Protein AF-A0A1A8BQ91-F1 (afdb_monomer_lite)

Organism: Nothobranchius kadleci (NCBI:txid1051664)

pLDDT: mean 80.74, std 21.52, range [36.19, 97.31]

Sequence (143 aa):
MGPRKRKNEDALEDEKEVDNITKKEEAVEEERGGRKRSRGNKYIGAHVGIQGGIWKAVESCVEMGGYSFALFLGSQRSWKRPALDQKAAEKFQEQRCQHGFDPAHILPHGSYLMNCGSPKYDVFEKSQALLVDELNRCSLLCL

InterPro domains:
  IPR001719 AP endonuclease 2 [PS51432] (41-143)
  IPR001719 AP endonuclease 2 [PTHR21445] (8-141)
  IPR018246 AP endonuclease 2, zinc binding site [PS00729] (109-117)
  IPR036237 Xylose isomerase-like superfamily [SSF51658] (43-141)

Radius of gyration: 24.53 Å; chains: 1; bounding box: 38×30×98 Å

Foldseek 3Di:
DDDDDDDPPVVVVVVVVVVVVVVVVVVVVVVVPDPPDPDDPDFDFEADEQVPAVLVQLVVRVVVVGQAYEYELDDQPDLDDDQDDLVRLVSNLVSCVVVVRDLVRYHHDAHPQADCPDPDPVNNVSNVVSVVSSVVSCVSNVD

Structure (mmCIF, N/CA/C/O backbone):
data_AF-A0A1A8BQ91-F1
#
_entry.id   AF-A0A1A8BQ91-F1
#
loop_
_atom_site.group_PDB
_atom_site.id
_atom_site.type_symbol
_atom_site.label_atom_id
_atom_site.label_alt_id
_atom_site.label_comp_id
_atom_site.label_asym_id
_atom_site.label_entity_id
_atom_site.label_seq_id
_atom_site.pdbx_PDB_ins_code
_atom_site.Cartn_x
_atom_site.Cartn_y
_atom_site.Cartn_z
_atom_site.occupancy
_atom_site.B_iso_or_equiv
_atom_site.auth_seq_id
_atom_site.auth_comp_id
_atom_site.auth_asym_id
_atom_site.auth_atom_id
_atom_site.pdbx_PDB_model_num
ATOM 1 N N . MET A 1 1 ? 4.393 16.415 74.251 1.00 36.19 1 MET A N 1
ATOM 2 C CA . MET A 1 1 ? 3.069 16.639 73.625 1.00 36.19 1 MET A CA 1
ATOM 3 C C . MET A 1 1 ? 3.176 17.900 72.781 1.00 36.19 1 MET A C 1
ATOM 5 O O . MET A 1 1 ? 3.517 18.919 73.349 1.00 36.19 1 MET A O 1
ATOM 9 N N . GLY A 1 2 ? 3.004 17.967 71.468 1.00 37.34 2 GLY A N 1
ATOM 10 C CA . GLY A 1 2 ? 2.751 17.031 70.374 1.00 37.34 2 GLY A CA 1
ATOM 11 C C . GLY A 1 2 ? 2.919 17.853 69.072 1.00 37.34 2 GLY A C 1
ATOM 12 O O . GLY A 1 2 ? 2.785 19.079 69.127 1.00 37.34 2 GLY A O 1
ATOM 13 N N . PRO A 1 3 ? 3.267 17.258 67.921 1.00 43.91 3 PRO A N 1
ATOM 14 C CA . PRO A 1 3 ? 3.469 18.021 66.691 1.00 43.91 3 PRO A CA 1
ATOM 15 C C . PRO A 1 3 ? 2.122 18.418 66.058 1.00 43.91 3 PRO A C 1
ATOM 17 O O . PRO A 1 3 ? 1.194 17.614 65.970 1.00 43.91 3 PRO A O 1
ATOM 20 N N . ARG A 1 4 ? 2.010 19.682 65.628 1.00 39.88 4 ARG A N 1
ATOM 21 C CA . ARG A 1 4 ? 0.839 20.236 64.930 1.00 39.88 4 ARG A CA 1
ATOM 22 C C . ARG A 1 4 ? 0.722 19.635 63.524 1.00 39.88 4 ARG A C 1
ATOM 24 O O . ARG A 1 4 ? 1.626 19.784 62.708 1.00 39.88 4 ARG A O 1
ATOM 31 N N . LYS A 1 5 ? -0.420 18.995 63.256 1.00 42.56 5 LYS A N 1
ATOM 32 C CA . LYS A 1 5 ? -0.878 18.529 61.939 1.00 42.56 5 LYS A CA 1
ATOM 33 C C . LYS A 1 5 ? -0.983 19.699 60.945 1.00 42.56 5 LYS A C 1
ATOM 35 O O . LYS A 1 5 ? -1.760 20.618 61.175 1.00 42.56 5 LYS A O 1
ATOM 40 N N . ARG A 1 6 ? -0.266 19.618 59.823 1.00 44.06 6 ARG A N 1
ATOM 41 C CA . ARG A 1 6 ? -0.635 20.211 58.524 1.00 44.06 6 ARG A CA 1
ATOM 42 C C . ARG A 1 6 ? -0.323 19.147 57.479 1.00 44.06 6 ARG A C 1
ATOM 44 O O . ARG A 1 6 ? 0.856 18.856 57.308 1.00 44.06 6 ARG A O 1
ATOM 51 N N . LYS A 1 7 ? -1.336 18.481 56.914 1.00 44.69 7 LYS A N 1
ATOM 52 C CA . LYS A 1 7 ? -1.163 17.514 55.806 1.00 44.69 7 LYS A CA 1
ATOM 53 C C . LYS A 1 7 ? -2.479 17.022 55.172 1.00 44.69 7 LYS A C 1
ATOM 55 O O . LYS A 1 7 ? -2.525 15.895 54.706 1.00 44.69 7 LYS A O 1
ATOM 60 N N . ASN A 1 8 ? -3.547 17.823 55.192 1.00 45.22 8 ASN A N 1
ATOM 61 C CA . ASN A 1 8 ? -4.866 17.369 54.720 1.00 45.22 8 ASN A CA 1
ATOM 62 C C . ASN A 1 8 ? -5.515 18.251 53.644 1.00 45.22 8 ASN A C 1
ATOM 64 O O . ASN A 1 8 ? -6.612 17.911 53.229 1.00 45.22 8 ASN A O 1
ATOM 68 N N . GLU A 1 9 ? -4.893 19.347 53.202 1.00 43.19 9 GLU A N 1
ATOM 69 C CA . GLU A 1 9 ? -5.487 20.229 52.178 1.00 43.19 9 GLU A CA 1
ATOM 70 C C . GLU A 1 9 ? -4.915 19.936 50.778 1.00 43.19 9 GLU A C 1
ATOM 72 O O . GLU A 1 9 ? -5.701 19.743 49.860 1.00 43.19 9 GLU A O 1
ATOM 77 N N . ASP A 1 10 ? -3.601 19.711 50.643 1.00 41.59 10 ASP A N 1
ATOM 78 C CA . ASP A 1 10 ? -2.958 19.426 49.342 1.00 41.59 10 ASP A CA 1
ATOM 79 C C . ASP A 1 10 ? -3.460 18.129 48.664 1.00 41.59 10 ASP A C 1
ATOM 81 O O . ASP A 1 10 ? -3.693 18.095 47.461 1.00 41.59 10 ASP A O 1
ATOM 85 N N . ALA A 1 11 ? -3.723 17.063 49.431 1.00 45.75 11 ALA A N 1
ATOM 86 C CA . ALA A 1 11 ? -4.188 15.785 48.870 1.00 45.75 11 ALA A CA 1
ATOM 87 C C . ALA A 1 11 ? -5.623 15.851 48.304 1.00 45.75 11 ALA A C 1
ATOM 89 O O . ALA A 1 11 ? -5.982 15.077 47.423 1.00 45.75 11 ALA A O 1
ATOM 90 N N . LEU A 1 12 ? -6.446 16.779 48.808 1.00 44.84 12 LEU A N 1
ATOM 91 C CA . LEU A 1 12 ? -7.816 17.005 48.335 1.00 44.84 12 LEU A CA 1
ATOM 92 C C . LEU A 1 12 ? -7.860 17.858 47.060 1.00 44.84 12 LEU A C 1
ATOM 94 O O . LEU A 1 12 ? -8.897 17.895 46.395 1.00 44.84 12 LEU A O 1
ATOM 98 N N . GLU A 1 13 ? -6.778 18.571 46.748 1.00 43.38 13 GLU A N 1
ATOM 99 C CA . GLU A 1 13 ? -6.620 19.343 45.514 1.00 43.38 13 GLU A CA 1
ATOM 100 C C . GLU A 1 13 ? -6.075 18.452 44.390 1.00 43.38 13 GLU A C 1
ATOM 102 O O . GLU A 1 13 ? -6.640 18.469 43.296 1.00 43.38 13 GLU A O 1
ATOM 107 N N . ASP A 1 14 ? -5.117 17.569 44.699 1.00 44.03 14 ASP A N 1
ATOM 108 C CA . ASP A 1 14 ? -4.585 16.572 43.758 1.00 44.03 14 ASP A CA 1
ATOM 109 C C . ASP A 1 14 ? -5.662 15.576 43.283 1.00 44.03 14 ASP A C 1
ATOM 111 O O . ASP A 1 14 ? -5.792 15.321 42.087 1.00 44.03 14 ASP A O 1
ATOM 115 N N . GLU A 1 15 ? -6.505 15.045 44.181 1.00 48.22 15 GLU A N 1
ATOM 116 C CA . GLU A 1 15 ? -7.585 14.118 43.785 1.00 48.22 15 GLU A CA 1
ATOM 117 C C . GLU A 1 15 ? -8.636 14.792 42.885 1.00 48.22 15 GLU A C 1
ATOM 119 O O . GLU A 1 15 ? -9.147 14.180 41.946 1.00 48.22 15 GLU A O 1
ATOM 124 N N . LYS A 1 16 ? -8.913 16.084 43.106 1.00 50.00 16 LYS A N 1
ATOM 125 C CA . LYS A 1 16 ? -9.832 16.863 42.259 1.00 50.00 16 LYS A CA 1
ATOM 126 C C . LYS A 1 16 ? -9.229 17.204 40.900 1.00 50.00 16 LYS A C 1
ATOM 128 O O . LYS A 1 16 ? -9.980 17.394 39.942 1.00 50.00 16 LYS A O 1
ATOM 133 N N . GLU A 1 17 ? -7.909 17.324 40.803 1.00 48.44 17 GLU A N 1
ATOM 134 C CA . GLU A 1 17 ? -7.214 17.557 39.538 1.00 48.44 17 GLU A CA 1
ATOM 135 C C . GLU A 1 17 ? -7.212 16.289 38.677 1.00 48.44 17 GLU A C 1
ATOM 137 O O . GLU A 1 17 ? -7.565 16.355 37.498 1.00 48.44 17 GLU A O 1
ATOM 142 N N . VAL A 1 18 ? -6.950 15.123 39.278 1.00 51.34 18 VAL A N 1
ATOM 143 C CA . VAL A 1 18 ? -6.996 13.822 38.589 1.00 51.34 18 VAL A CA 1
ATOM 144 C C . VAL A 1 18 ? -8.415 13.493 38.113 1.00 51.34 18 VAL A C 1
ATOM 146 O O . VAL A 1 18 ? -8.582 13.122 36.953 1.00 51.34 18 VAL A O 1
ATOM 149 N N . ASP A 1 19 ? -9.441 13.733 38.939 1.00 47.34 19 ASP A N 1
ATOM 150 C CA . ASP A 1 19 ? -10.855 13.552 38.569 1.00 47.34 19 ASP A CA 1
ATOM 151 C C . ASP A 1 19 ? -11.319 14.490 37.441 1.00 47.34 19 ASP A C 1
ATOM 153 O O . ASP A 1 19 ? -12.248 14.176 36.692 1.00 47.34 19 ASP A O 1
ATOM 157 N N . ASN A 1 20 ? -10.708 15.671 37.317 1.00 51.66 20 ASN A N 1
ATOM 158 C CA . ASN A 1 20 ? -10.998 16.612 36.234 1.00 51.66 20 ASN A CA 1
ATOM 159 C C . ASN A 1 20 ? -10.258 16.257 34.938 1.00 51.66 20 ASN A C 1
ATOM 161 O O . ASN A 1 20 ? -10.739 16.607 33.857 1.00 51.66 20 ASN A O 1
ATOM 165 N N . ILE A 1 21 ? -9.117 15.568 35.030 1.00 56.56 21 ILE A N 1
ATOM 166 C CA . ILE A 1 21 ? -8.375 15.043 33.879 1.00 56.56 21 ILE A CA 1
ATOM 167 C C . ILE A 1 21 ? -9.111 13.834 33.294 1.00 56.56 21 ILE A C 1
ATOM 169 O O . ILE A 1 21 ? -9.396 13.845 32.098 1.00 56.56 21 ILE A O 1
ATOM 173 N N . THR A 1 22 ? -9.531 12.869 34.118 1.00 49.72 22 THR A N 1
ATOM 174 C CA . THR A 1 22 ? -10.318 11.707 33.661 1.00 49.72 22 THR A CA 1
ATOM 175 C C . THR A 1 22 ? -11.654 12.122 33.056 1.00 49.72 22 THR A C 1
ATOM 177 O O . THR A 1 22 ? -11.998 11.658 31.975 1.00 49.72 22 THR A O 1
ATOM 180 N N . LYS A 1 23 ? -12.366 13.091 33.647 1.00 52.50 23 LYS A N 1
ATOM 181 C CA . LYS A 1 23 ? -13.608 13.626 33.052 1.00 52.50 23 LYS A CA 1
ATOM 182 C C . LYS A 1 23 ? -13.385 14.378 31.739 1.00 52.50 23 LYS A C 1
ATOM 184 O O . LYS A 1 23 ? -14.278 14.405 30.896 1.00 52.50 23 LYS A O 1
ATOM 189 N N . LYS A 1 24 ? -12.216 15.002 31.545 1.00 48.75 24 LYS A N 1
ATOM 190 C CA . LYS A 1 24 ? -11.842 15.620 30.261 1.00 48.75 24 LYS A CA 1
ATOM 191 C C . LYS A 1 24 ? -11.495 14.573 29.209 1.00 48.75 24 LYS A C 1
ATOM 193 O O . LYS A 1 24 ? -11.862 14.763 28.057 1.00 48.75 24 LYS A O 1
ATOM 198 N N . GLU A 1 25 ? -10.807 13.498 29.582 1.00 42.22 25 GLU A N 1
ATOM 199 C CA . GLU A 1 25 ? -10.493 12.387 28.678 1.00 42.22 25 GLU A CA 1
ATOM 200 C C . GLU A 1 25 ? -11.767 11.641 28.253 1.00 42.22 25 GLU A C 1
ATOM 202 O O . GLU A 1 25 ? -11.976 11.433 27.059 1.00 42.22 25 GLU A O 1
ATOM 207 N N . GLU A 1 26 ? -12.676 11.375 29.194 1.00 41.75 26 GLU A N 1
ATOM 208 C CA . GLU A 1 26 ? -13.987 10.770 28.926 1.00 41.75 26 GLU A CA 1
ATOM 209 C C . GLU A 1 26 ? -14.867 11.671 28.040 1.00 41.75 26 GLU A C 1
ATOM 211 O O . GLU A 1 26 ? -15.473 11.188 27.086 1.00 41.75 26 GLU A O 1
ATOM 216 N N . ALA A 1 27 ? -14.878 12.992 28.263 1.00 43.12 27 ALA A N 1
ATOM 217 C CA . ALA A 1 27 ? -15.629 13.934 27.423 1.00 43.12 27 ALA A CA 1
ATOM 218 C C . ALA A 1 27 ? -15.058 14.068 25.995 1.00 43.12 27 ALA A C 1
ATOM 220 O O . ALA A 1 27 ? -15.808 14.296 25.044 1.00 43.12 27 ALA A O 1
ATOM 221 N N . VAL A 1 28 ? -13.741 13.905 25.816 1.00 49.12 28 VAL A N 1
ATOM 222 C CA . VAL A 1 28 ? -13.100 13.898 24.488 1.00 49.12 28 VAL A CA 1
ATOM 223 C C . VAL A 1 28 ? -13.375 12.585 23.743 1.00 49.12 28 VAL A C 1
ATOM 225 O O . VAL A 1 28 ? -13.504 12.596 22.514 1.00 49.12 28 VAL A O 1
ATOM 228 N N . GLU A 1 29 ? -13.511 11.462 24.453 1.00 42.72 29 GLU A N 1
ATOM 229 C CA . GLU A 1 29 ? -13.994 10.202 23.874 1.00 42.72 29 GLU A CA 1
ATOM 230 C C . GLU A 1 29 ? -15.489 10.260 23.515 1.00 42.72 29 GLU A C 1
ATOM 232 O O . GLU A 1 29 ? -15.885 9.731 22.473 1.00 42.72 29 GLU A O 1
ATOM 237 N N . GLU A 1 30 ? -16.308 10.952 24.313 1.00 41.34 30 GLU A N 1
ATOM 238 C CA . GLU A 1 30 ? -17.758 11.057 24.112 1.00 41.34 30 GLU A CA 1
ATOM 239 C C . GLU A 1 30 ? -18.144 12.038 22.983 1.00 41.34 30 GLU A C 1
ATOM 241 O O . GLU A 1 30 ? -19.035 11.735 22.183 1.00 41.34 30 GLU A O 1
ATOM 246 N N . GLU A 1 31 ? -17.425 13.159 22.808 1.00 39.31 31 GLU A N 1
ATOM 247 C CA . GLU A 1 31 ? -17.601 14.047 21.638 1.00 39.31 31 GLU A CA 1
ATOM 248 C C . GLU A 1 31 ? -17.089 13.424 20.329 1.00 39.31 31 GLU A C 1
ATOM 250 O O . GLU A 1 31 ? -17.590 13.731 19.244 1.00 39.31 31 GLU A O 1
ATOM 255 N N . ARG A 1 32 ? -16.167 12.457 20.409 1.00 44.03 32 ARG A N 1
ATOM 256 C CA . ARG A 1 32 ? -15.818 11.555 19.298 1.00 44.03 32 ARG A CA 1
ATOM 257 C C . ARG A 1 32 ? -16.795 10.385 19.180 1.00 44.03 32 ARG A C 1
ATOM 259 O O . ARG A 1 32 ? -16.409 9.311 18.715 1.00 44.03 32 ARG A O 1
ATOM 266 N N . GLY A 1 33 ? -18.057 10.602 19.559 1.00 36.81 33 GLY A N 1
ATOM 267 C CA . GLY A 1 33 ? -19.186 9.682 19.472 1.00 36.81 33 GLY A CA 1
ATOM 268 C C . GLY A 1 33 ? -19.444 9.175 18.052 1.00 36.81 33 GLY A C 1
ATOM 269 O O . GLY A 1 33 ? -20.421 9.529 17.389 1.00 36.81 33 GLY A O 1
ATOM 270 N N . GLY A 1 34 ? -18.569 8.293 17.579 1.00 43.91 34 GLY A N 1
ATOM 271 C CA . GLY A 1 34 ? -18.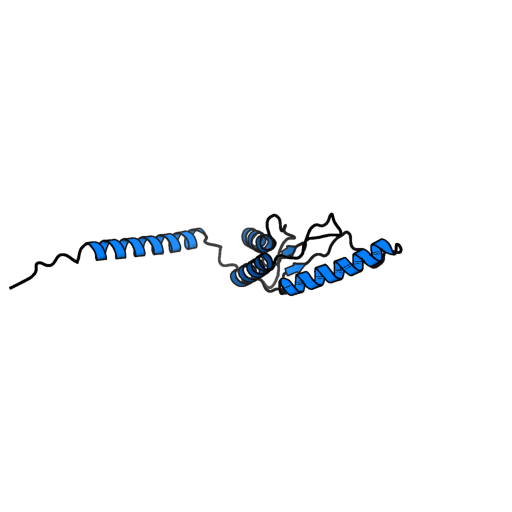755 7.492 16.391 1.00 43.91 34 GLY A CA 1
ATOM 272 C C . GLY A 1 34 ? -19.959 6.597 16.626 1.00 43.91 34 GLY A C 1
ATOM 273 O O . GLY A 1 34 ? -19.905 5.648 17.406 1.00 43.91 34 GLY A O 1
ATOM 274 N N . ARG A 1 35 ? -21.066 6.916 15.954 1.00 46.44 35 ARG A N 1
ATOM 275 C CA . ARG A 1 35 ? -22.288 6.107 15.886 1.00 46.44 35 ARG A CA 1
ATOM 276 C C . ARG A 1 35 ? -21.916 4.621 15.838 1.00 46.44 35 ARG A C 1
ATOM 278 O O . ARG A 1 35 ? -21.280 4.203 14.871 1.00 46.44 35 ARG A O 1
ATOM 285 N N . LYS A 1 36 ? -22.287 3.839 16.869 1.00 49.81 36 LYS A N 1
ATOM 286 C CA . LYS A 1 36 ? -21.991 2.395 16.960 1.00 49.81 36 LYS A CA 1
ATOM 287 C C . LYS A 1 36 ? -22.326 1.736 15.623 1.00 49.81 36 LYS A C 1
ATOM 289 O O . LYS A 1 36 ? -23.481 1.676 15.197 1.00 49.81 36 LYS A O 1
ATOM 294 N N . ARG A 1 37 ? -21.273 1.333 14.923 1.00 58.69 37 ARG A N 1
ATOM 295 C CA . ARG A 1 37 ? -21.313 0.923 13.526 1.00 58.69 37 ARG A CA 1
ATOM 296 C C . ARG A 1 37 ? -21.963 -0.453 13.422 1.00 58.69 37 ARG A C 1
ATOM 298 O O . ARG A 1 37 ? -21.352 -1.458 13.768 1.00 58.69 37 ARG A O 1
ATOM 305 N N . SER A 1 38 ? -23.207 -0.498 12.947 1.00 61.88 38 SER A N 1
ATOM 306 C CA . SER A 1 38 ? -23.862 -1.742 12.532 1.00 61.88 38 SER A CA 1
ATOM 307 C C . SER A 1 38 ? -23.071 -2.339 11.366 1.00 61.88 38 SER A C 1
ATOM 309 O O . SER A 1 38 ? -23.220 -1.898 10.222 1.00 61.88 38 SER A O 1
ATOM 311 N N . ARG A 1 39 ? -22.205 -3.319 11.649 1.00 66.44 39 ARG A N 1
ATOM 312 C CA . ARG A 1 39 ? -21.505 -4.103 10.625 1.00 66.44 39 ARG A CA 1
ATOM 313 C C . ARG A 1 39 ? -22.532 -4.964 9.889 1.00 66.44 39 ARG A C 1
ATOM 315 O O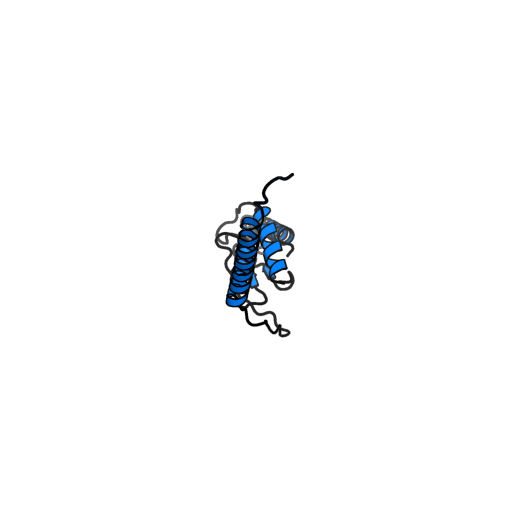 . ARG A 1 39 ? -22.944 -6.004 10.386 1.00 66.44 39 ARG A O 1
ATOM 322 N N . GLY A 1 40 ? -22.980 -4.506 8.722 1.00 69.38 40 GLY A N 1
ATOM 323 C CA . GLY A 1 40 ? -23.670 -5.383 7.776 1.00 69.38 40 GLY A CA 1
ATOM 324 C C . GLY A 1 40 ? -22.690 -6.399 7.177 1.00 69.38 40 GLY A C 1
ATOM 325 O O . GLY A 1 40 ? -21.480 -6.205 7.252 1.00 69.38 40 GLY A O 1
ATOM 326 N N . ASN A 1 41 ? -23.190 -7.439 6.506 1.00 83.44 41 ASN A N 1
ATOM 327 C CA . ASN A 1 41 ? -22.369 -8.473 5.843 1.00 83.44 41 ASN A CA 1
ATOM 328 C C . ASN A 1 41 ? -21.555 -7.969 4.625 1.00 83.44 41 ASN A C 1
ATOM 330 O O . ASN A 1 41 ? -21.162 -8.763 3.773 1.00 83.44 41 ASN A O 1
ATOM 334 N N . LYS A 1 42 ? -21.356 -6.656 4.472 1.00 89.06 42 LYS A N 1
ATOM 335 C CA . LYS A 1 42 ? -20.672 -6.051 3.326 1.00 89.06 42 LYS A CA 1
ATOM 336 C C . LYS A 1 42 ? -19.496 -5.209 3.797 1.00 89.06 42 LYS A C 1
ATOM 338 O O . LYS A 1 42 ? -19.648 -4.344 4.657 1.00 89.06 42 LYS A O 1
ATOM 343 N N . TYR A 1 43 ? -18.360 -5.415 3.148 1.00 91.75 43 TYR A N 1
ATOM 344 C CA . TYR A 1 43 ? -17.156 -4.617 3.323 1.00 91.75 43 TYR A CA 1
ATOM 345 C C . TYR A 1 43 ? -17.152 -3.513 2.275 1.00 91.75 43 TYR A C 1
ATOM 347 O O . TYR A 1 43 ? -17.041 -3.773 1.078 1.00 91.75 43 TYR A O 1
ATOM 355 N N . ILE A 1 44 ? -17.392 -2.286 2.732 1.00 92.88 44 ILE A N 1
ATOM 356 C CA . ILE A 1 44 ? -17.486 -1.103 1.877 1.00 92.88 44 ILE A CA 1
ATOM 357 C C . ILE A 1 44 ? -16.369 -0.150 2.264 1.00 92.88 44 ILE A C 1
ATOM 359 O O . ILE A 1 44 ? -16.130 0.100 3.447 1.00 92.88 44 ILE A O 1
ATOM 363 N N . GLY A 1 45 ? -15.704 0.373 1.245 1.00 94.81 45 GLY A N 1
ATOM 364 C CA . GLY A 1 45 ? -14.484 1.139 1.367 1.00 94.81 45 GLY A CA 1
ATOM 365 C C . GLY A 1 45 ? -14.204 1.991 0.150 1.00 94.81 45 GLY A C 1
ATOM 366 O O . GLY A 1 45 ? -14.955 1.967 -0.825 1.00 94.81 45 GLY A O 1
ATOM 367 N N . ALA A 1 46 ? -13.074 2.684 0.193 1.00 96.50 46 ALA A N 1
ATOM 368 C CA . ALA A 1 46 ? -12.529 3.397 -0.951 1.00 96.50 46 ALA A CA 1
ATOM 369 C C . ALA A 1 46 ? -11.045 3.065 -1.132 1.00 96.50 46 ALA A C 1
ATOM 371 O O . ALA A 1 46 ? -10.393 2.512 -0.242 1.00 96.50 46 ALA A O 1
ATOM 372 N N . HIS A 1 47 ? -10.511 3.419 -2.298 1.00 97.12 47 HIS A N 1
ATOM 373 C CA . HIS A 1 47 ? -9.072 3.447 -2.497 1.00 97.12 47 HIS A CA 1
ATOM 374 C C . HIS A 1 47 ? -8.517 4.735 -1.882 1.00 97.12 47 HIS A C 1
ATOM 376 O O . HIS A 1 47 ? -8.833 5.830 -2.345 1.00 97.12 47 HIS A O 1
ATOM 382 N N . VAL A 1 48 ? -7.693 4.610 -0.844 1.00 96.62 48 VAL A N 1
ATOM 383 C CA . VAL A 1 48 ? -7.191 5.736 -0.044 1.00 96.62 48 VAL A CA 1
ATOM 384 C C . VAL A 1 48 ? -5.718 6.021 -0.321 1.00 96.62 48 VAL A C 1
ATOM 386 O O . VAL A 1 48 ? -4.966 5.173 -0.808 1.00 96.62 48 VAL A O 1
ATOM 389 N N . GLY A 1 49 ? -5.309 7.259 -0.048 1.00 94.31 49 GLY A N 1
ATOM 390 C CA . GLY A 1 49 ? -3.919 7.687 -0.156 1.00 94.31 49 GLY A CA 1
ATOM 391 C C . GLY A 1 49 ? -3.094 7.318 1.078 1.00 94.31 49 GLY A C 1
ATOM 392 O O . GLY A 1 49 ? -3.619 7.172 2.175 1.00 94.31 49 GLY A O 1
ATOM 393 N N . ILE A 1 50 ? -1.776 7.234 0.894 1.00 94.19 50 ILE A N 1
ATOM 394 C CA . ILE A 1 50 ? -0.784 6.976 1.958 1.00 94.19 50 ILE A CA 1
ATOM 395 C C . ILE A 1 50 ? 0.138 8.188 2.187 1.00 94.19 50 ILE A C 1
ATOM 397 O O . ILE A 1 50 ? 1.306 8.060 2.564 1.00 94.19 50 ILE A O 1
ATOM 401 N N . GLN A 1 51 ? -0.340 9.394 1.858 1.00 91.38 51 GLN A N 1
ATOM 402 C CA . GLN A 1 51 ? 0.495 10.593 1.874 1.00 91.38 51 GLN A CA 1
ATOM 403 C C . GLN A 1 51 ? 0.875 10.982 3.306 1.00 91.38 51 GLN A C 1
ATOM 405 O O . GLN A 1 51 ? 0.033 11.359 4.117 1.00 91.38 51 GLN A O 1
ATOM 410 N N . GLY A 1 52 ? 2.176 10.944 3.599 1.00 90.12 52 GLY A N 1
ATOM 411 C CA . GLY A 1 52 ? 2.712 11.194 4.938 1.00 90.12 52 GLY A CA 1
ATOM 412 C C . GLY A 1 52 ? 2.765 9.956 5.837 1.00 90.12 52 GLY A C 1
ATOM 413 O O . GLY A 1 52 ? 3.055 10.108 7.017 1.00 90.12 52 GLY A O 1
ATOM 414 N N . GLY A 1 53 ? 2.494 8.760 5.302 1.00 92.69 53 GLY A N 1
ATOM 415 C CA . GLY A 1 53 ? 2.623 7.494 6.022 1.00 92.69 53 GLY A CA 1
ATOM 416 C C . GLY A 1 53 ? 1.587 6.464 5.585 1.00 92.69 53 GLY A C 1
ATOM 417 O O . GLY A 1 53 ? 0.456 6.815 5.260 1.00 92.69 53 GLY A O 1
ATOM 418 N N . ILE A 1 54 ? 1.957 5.183 5.607 1.00 94.81 54 ILE A N 1
ATOM 419 C CA . ILE A 1 54 ? 1.050 4.095 5.214 1.00 94.81 54 ILE A CA 1
ATOM 420 C C . ILE A 1 54 ? -0.089 3.880 6.219 1.00 94.81 54 ILE A C 1
ATOM 422 O O . ILE A 1 54 ? -1.211 3.593 5.813 1.00 94.81 54 ILE A O 1
ATOM 426 N N . TRP A 1 55 ? 0.157 4.125 7.511 1.00 94.69 55 TRP A N 1
ATOM 427 C CA . TRP A 1 55 ? -0.856 4.052 8.575 1.00 94.69 55 TRP A CA 1
ATOM 428 C C . TRP A 1 55 ? -2.024 5.027 8.367 1.00 94.69 55 TRP A C 1
ATOM 430 O O . TRP A 1 55 ? -3.144 4.723 8.765 1.00 94.69 55 TRP A O 1
ATOM 440 N N . LYS A 1 56 ? -1.804 6.152 7.672 1.00 95.19 56 LYS A N 1
ATOM 441 C CA . LYS A 1 56 ? -2.862 7.130 7.376 1.00 95.19 56 LYS A CA 1
ATOM 442 C C . LYS A 1 56 ? -3.980 6.567 6.507 1.00 95.19 56 LYS A C 1
ATOM 444 O O . LYS A 1 56 ? -5.093 7.072 6.561 1.00 95.19 56 LYS A O 1
ATOM 449 N N . ALA A 1 57 ? -3.714 5.509 5.740 1.00 96.06 57 ALA A N 1
ATOM 450 C CA . ALA A 1 57 ? -4.764 4.814 5.002 1.00 96.06 57 ALA A CA 1
ATOM 451 C C . ALA A 1 57 ? -5.863 4.289 5.944 1.00 96.06 57 ALA A C 1
ATOM 453 O O . ALA A 1 57 ? -7.047 4.378 5.617 1.00 96.06 57 ALA A O 1
ATOM 454 N N . VAL A 1 58 ? -5.475 3.797 7.127 1.00 95.69 58 VAL A N 1
ATOM 455 C CA . VAL A 1 58 ? -6.418 3.339 8.153 1.00 95.69 58 VAL A CA 1
ATOM 456 C C . VAL A 1 58 ? -7.212 4.524 8.692 1.00 95.69 58 VAL A C 1
ATOM 458 O O . VAL A 1 58 ? -8.438 4.483 8.651 1.00 95.69 58 VAL A O 1
ATOM 461 N N . GLU A 1 59 ? -6.529 5.596 9.108 1.00 94.75 59 GLU A N 1
ATOM 462 C CA . GLU A 1 59 ? -7.152 6.830 9.618 1.00 94.75 59 GLU A CA 1
ATOM 463 C C . GLU A 1 59 ? -8.201 7.369 8.631 1.00 94.75 59 GLU A C 1
ATOM 465 O O . GLU A 1 59 ? -9.372 7.516 8.980 1.00 94.75 59 GLU A O 1
ATOM 470 N N . SER A 1 60 ? -7.831 7.541 7.357 1.00 95.62 60 SER A N 1
ATOM 471 C CA . SER A 1 60 ? -8.754 8.011 6.317 1.00 95.62 60 SER A CA 1
ATOM 472 C C . SER A 1 60 ? -9.943 7.068 6.111 1.00 95.62 60 SER A C 1
ATOM 474 O O . SER A 1 60 ? -11.069 7.520 5.906 1.00 95.62 60 SER A O 1
ATOM 476 N N . CYS A 1 61 ? -9.736 5.747 6.167 1.00 95.19 61 CYS A N 1
ATOM 477 C CA . CYS A 1 61 ? -10.841 4.794 6.060 1.00 95.19 61 CYS A CA 1
ATOM 478 C C . CYS A 1 61 ? -11.807 4.889 7.253 1.00 95.19 61 CYS A C 1
ATOM 480 O O . CYS A 1 61 ? -13.021 4.746 7.075 1.00 95.19 61 CYS A O 1
ATOM 482 N N . VAL A 1 62 ? -11.286 5.122 8.459 1.00 93.81 62 VAL A N 1
ATOM 483 C CA . VAL A 1 62 ? -12.090 5.313 9.673 1.00 93.81 62 VAL A CA 1
ATOM 484 C C . VAL A 1 62 ? -12.914 6.589 9.573 1.00 93.81 62 VAL A C 1
ATOM 486 O O . VAL A 1 62 ? -14.124 6.530 9.790 1.00 93.81 62 VAL A O 1
ATOM 489 N N . GLU A 1 63 ? -12.291 7.702 9.181 1.00 93.88 63 GLU A N 1
ATOM 490 C CA . GLU A 1 63 ? -12.945 9.006 9.005 1.00 93.88 63 GLU A CA 1
ATOM 491 C C . GLU A 1 63 ? -14.107 8.944 8.006 1.00 93.88 63 GLU A C 1
ATOM 493 O O . GLU A 1 63 ? -15.171 9.510 8.247 1.00 93.88 63 GLU A O 1
ATOM 498 N N . MET A 1 64 ? -13.948 8.194 6.912 1.00 92.69 64 MET A N 1
ATOM 499 C CA . MET A 1 64 ? -15.012 7.991 5.922 1.00 92.69 64 MET A CA 1
ATOM 500 C C . MET A 1 64 ? -16.126 7.041 6.385 1.00 92.69 64 MET A C 1
ATOM 502 O O . MET A 1 64 ? -17.125 6.877 5.686 1.00 92.69 64 MET A O 1
ATOM 506 N N . GLY A 1 65 ? -15.960 6.352 7.515 1.00 90.94 65 GLY A N 1
ATOM 507 C CA . GLY A 1 65 ? -16.895 5.313 7.933 1.00 90.94 65 GLY A CA 1
ATOM 508 C C . GLY A 1 65 ? -16.843 4.063 7.043 1.00 90.94 65 GLY A C 1
ATOM 509 O O . GLY A 1 65 ? -17.863 3.396 6.872 1.00 90.94 65 GLY A O 1
ATOM 510 N N . GLY A 1 66 ? -15.672 3.724 6.484 1.00 91.06 66 GLY A N 1
ATOM 511 C CA . GLY A 1 66 ? -15.421 2.502 5.702 1.00 91.06 66 GLY A CA 1
ATOM 512 C C . GLY A 1 66 ? -15.039 1.300 6.577 1.00 91.06 66 GLY A C 1
ATOM 513 O O . GLY A 1 66 ? -14.591 1.474 7.710 1.00 91.06 66 GLY A O 1
ATOM 514 N N . TYR A 1 67 ? -15.335 0.079 6.126 1.00 90.81 67 TYR A N 1
ATOM 515 C CA . TYR A 1 67 ? -14.997 -1.201 6.791 1.00 90.81 67 TYR A CA 1
ATOM 516 C C . TYR A 1 67 ? -13.907 -1.989 6.044 1.00 90.81 67 TYR A C 1
ATOM 518 O O . TYR A 1 67 ? -13.474 -3.039 6.506 1.00 90.81 67 TYR A O 1
ATOM 526 N N . SER A 1 68 ? -13.488 -1.490 4.886 1.00 95.12 68 SER A N 1
ATOM 527 C CA . SER A 1 68 ? -12.431 -2.025 4.030 1.00 95.12 68 SER A CA 1
ATOM 528 C C . SER A 1 68 ? -11.775 -0.868 3.295 1.00 95.12 68 SER A C 1
ATOM 530 O O . SER A 1 68 ? -12.370 0.202 3.188 1.00 95.12 68 SER A O 1
ATOM 532 N N . PHE A 1 69 ? -10.585 -1.062 2.744 1.00 96.94 69 PHE A N 1
ATOM 533 C CA . PHE A 1 69 ? -9.967 -0.060 1.878 1.00 96.94 69 PHE A CA 1
ATOM 534 C C . PHE A 1 69 ? -8.943 -0.691 0.946 1.00 96.94 69 PHE A C 1
ATOM 536 O O . PHE A 1 69 ? -8.422 -1.774 1.207 1.00 96.94 69 PHE A O 1
ATOM 543 N N . ALA A 1 70 ? -8.655 0.007 -0.146 1.00 97.31 70 ALA A N 1
ATOM 544 C CA . ALA A 1 70 ? -7.534 -0.306 -1.017 1.00 97.31 70 ALA A CA 1
ATOM 545 C C . ALA A 1 70 ? -6.447 0.762 -0.872 1.00 97.31 70 ALA A C 1
ATOM 547 O O . ALA A 1 70 ? -6.748 1.919 -0.572 1.00 97.31 70 ALA A O 1
ATOM 548 N N . LEU A 1 71 ? -5.189 0.387 -1.080 1.00 96.62 71 LEU A N 1
ATOM 549 C CA . LEU A 1 71 ? -4.061 1.312 -1.006 1.00 96.62 71 LEU A CA 1
ATOM 550 C C . LEU A 1 71 ? -2.962 0.936 -1.993 1.00 96.62 71 LEU A C 1
ATOM 552 O O . LEU A 1 71 ? -2.776 -0.231 -2.323 1.00 96.62 71 LEU A O 1
ATOM 556 N N . PHE A 1 72 ? -2.160 1.924 -2.373 1.00 95.38 72 PHE A N 1
ATOM 557 C CA . PHE A 1 72 ? -0.868 1.664 -2.994 1.00 95.38 72 PHE A CA 1
ATOM 558 C C . PHE A 1 72 ? 0.199 1.435 -1.921 1.00 95.38 72 PHE A C 1
ATOM 560 O O . PHE A 1 72 ? 0.225 2.132 -0.910 1.00 95.38 72 PHE A O 1
ATOM 567 N N . LEU A 1 73 ? 1.139 0.527 -2.184 1.00 92.75 73 LEU A N 1
ATOM 568 C CA . LEU A 1 73 ? 2.257 0.215 -1.277 1.00 92.75 73 LEU A CA 1
ATOM 569 C C . LEU A 1 73 ? 3.451 1.183 -1.408 1.00 92.75 73 LEU A C 1
ATOM 571 O O . LEU A 1 73 ? 4.451 1.067 -0.693 1.00 92.75 73 LEU A O 1
ATOM 575 N N . GLY A 1 74 ? 3.379 2.128 -2.352 1.00 90.44 74 GLY A N 1
ATOM 576 C CA . GLY A 1 74 ? 4.441 3.089 -2.633 1.00 90.44 74 GLY A CA 1
ATOM 577 C C . GLY A 1 74 ? 4.190 3.961 -3.867 1.00 90.44 74 GLY A C 1
ATOM 578 O O . GLY A 1 74 ? 3.083 4.021 -4.406 1.00 90.44 74 GLY A O 1
ATOM 579 N N . SER A 1 75 ? 5.241 4.662 -4.310 1.00 88.50 75 SER A N 1
ATOM 580 C CA . SER A 1 75 ? 5.176 5.640 -5.405 1.00 88.50 75 SER A CA 1
ATOM 581 C C . SER A 1 75 ? 4.959 5.002 -6.773 1.00 88.50 75 SER A C 1
ATOM 583 O O . SER A 1 75 ? 5.815 4.291 -7.293 1.00 88.50 75 SER A O 1
ATOM 585 N N . GLN A 1 76 ? 3.863 5.367 -7.425 1.00 89.69 76 GLN A N 1
ATOM 586 C CA . GLN A 1 76 ? 3.459 4.796 -8.706 1.00 89.69 76 GLN A CA 1
ATOM 587 C C . GLN A 1 76 ? 4.208 5.345 -9.929 1.00 89.69 76 GLN A C 1
ATOM 589 O O . GLN A 1 76 ? 4.014 4.885 -11.045 1.00 89.69 76 GLN A O 1
ATOM 594 N N . ARG A 1 77 ? 5.095 6.324 -9.731 1.00 90.38 77 ARG A N 1
ATOM 595 C CA . ARG A 1 77 ? 5.831 6.996 -10.816 1.00 90.38 77 ARG A CA 1
ATOM 596 C C . ARG A 1 77 ? 7.274 6.509 -10.975 1.00 90.38 77 ARG A C 1
ATOM 598 O O . ARG A 1 77 ? 7.943 6.935 -11.908 1.00 90.38 77 ARG A O 1
ATOM 605 N N . SER A 1 78 ? 7.763 5.654 -10.073 1.00 90.25 78 SER A N 1
ATOM 606 C CA . SER A 1 78 ? 9.158 5.200 -10.041 1.00 90.25 78 SER A CA 1
ATOM 607 C C . SER A 1 78 ? 9.263 3.696 -9.801 1.00 90.25 78 SER A C 1
ATOM 609 O O . SER A 1 78 ? 8.548 3.146 -8.964 1.00 90.25 78 SER A O 1
ATOM 611 N N . TRP A 1 79 ? 10.221 3.068 -10.487 1.00 90.50 79 TRP A N 1
ATOM 612 C CA . TRP A 1 79 ? 10.635 1.676 -10.277 1.00 90.50 79 TRP A CA 1
ATOM 613 C C . TRP A 1 79 ? 11.421 1.478 -8.982 1.00 90.50 79 TRP A C 1
ATOM 615 O O . TRP A 1 79 ? 11.338 0.428 -8.358 1.00 90.50 79 TRP A O 1
ATOM 625 N N . LYS A 1 80 ? 12.202 2.486 -8.577 1.00 86.75 80 LYS A N 1
ATOM 626 C CA . LYS A 1 80 ? 12.973 2.453 -7.332 1.00 86.75 80 LYS A CA 1
ATOM 627 C C . LYS A 1 80 ? 12.179 3.134 -6.232 1.00 86.75 80 LYS A C 1
ATOM 629 O O . LYS A 1 80 ? 11.725 4.270 -6.404 1.00 86.75 80 LYS A O 1
ATOM 634 N N . ARG A 1 81 ? 12.040 2.445 -5.104 1.00 87.19 81 ARG A N 1
ATOM 635 C CA . ARG A 1 81 ? 11.369 2.936 -3.902 1.00 87.19 81 ARG A CA 1
ATOM 636 C C . ARG A 1 81 ? 12.251 2.634 -2.691 1.00 87.19 81 ARG A C 1
ATOM 638 O O . ARG A 1 81 ? 12.913 1.599 -2.689 1.00 87.19 81 ARG A O 1
ATOM 645 N N . PRO A 1 82 ? 12.283 3.517 -1.681 1.00 89.25 82 PRO A N 1
ATOM 646 C CA . PRO A 1 82 ? 12.952 3.203 -0.427 1.00 89.25 82 PRO A CA 1
ATOM 647 C C . PRO A 1 82 ? 12.278 1.994 0.224 1.00 89.25 82 PRO A C 1
ATOM 649 O O . PRO A 1 82 ? 11.068 1.801 0.053 1.00 89.25 82 PRO A O 1
ATOM 652 N N . ALA A 1 83 ? 13.055 1.201 0.963 1.00 90.06 83 ALA A N 1
ATOM 653 C CA . ALA A 1 83 ? 12.518 0.119 1.780 1.00 90.06 83 ALA A CA 1
ATOM 654 C C . ALA A 1 83 ? 11.405 0.647 2.699 1.00 90.06 83 ALA A C 1
ATOM 656 O O . ALA A 1 83 ? 11.419 1.816 3.100 1.00 90.06 83 ALA A O 1
ATOM 657 N N . LEU A 1 84 ? 10.416 -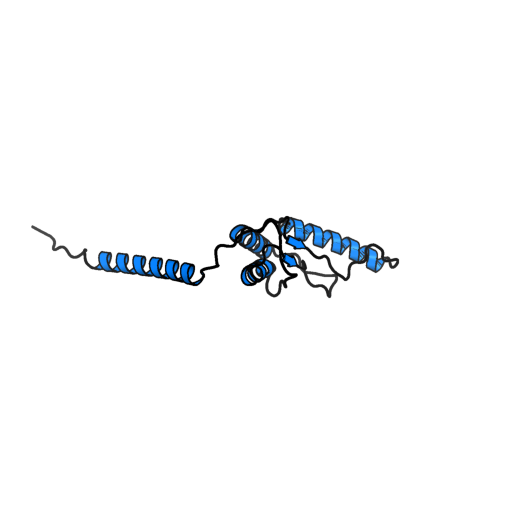0.199 2.987 1.00 91.44 84 LEU A N 1
ATOM 658 C CA . LEU A 1 84 ? 9.370 0.158 3.937 1.00 91.44 84 LEU A CA 1
ATOM 659 C C . LEU A 1 84 ? 10.004 0.338 5.320 1.00 91.44 84 LEU A C 1
ATOM 661 O O . LEU A 1 84 ? 10.709 -0.547 5.796 1.00 91.44 84 LEU A O 1
ATOM 665 N N . ASP A 1 85 ? 9.764 1.490 5.942 1.00 93.31 85 ASP A N 1
ATOM 666 C CA . ASP A 1 85 ? 10.209 1.737 7.310 1.00 93.31 85 ASP A CA 1
ATOM 667 C C . ASP A 1 85 ? 9.455 0.814 8.273 1.00 93.31 85 ASP A C 1
ATOM 669 O O . ASP A 1 85 ? 8.221 0.779 8.279 1.00 93.31 85 ASP A O 1
ATOM 673 N N . GLN A 1 86 ? 10.204 0.088 9.100 1.00 93.62 86 GLN A N 1
ATOM 674 C CA . GLN A 1 86 ? 9.657 -0.877 10.045 1.00 93.62 86 GLN A CA 1
ATOM 675 C C . GLN A 1 86 ? 8.715 -0.203 11.049 1.00 93.62 86 GLN A C 1
ATOM 677 O O . GLN A 1 86 ? 7.636 -0.722 11.318 1.00 93.62 86 GLN A O 1
ATOM 682 N N . LYS A 1 87 ? 9.050 1.010 11.509 1.00 95.38 87 LYS A N 1
ATOM 683 C CA . LYS A 1 87 ? 8.189 1.777 12.424 1.00 95.38 87 LYS A CA 1
ATOM 684 C C . LYS A 1 87 ? 6.869 2.178 11.771 1.00 95.38 87 LYS A C 1
ATOM 686 O O . LYS A 1 87 ? 5.823 2.197 12.414 1.00 95.38 87 LYS A O 1
ATOM 691 N N . ALA A 1 88 ? 6.901 2.504 10.478 1.00 94.56 88 ALA A N 1
ATOM 692 C CA . ALA A 1 88 ? 5.694 2.816 9.721 1.00 94.56 88 ALA A CA 1
ATOM 693 C C . ALA A 1 88 ? 4.800 1.580 9.539 1.00 94.56 88 ALA A C 1
ATOM 695 O O . ALA A 1 88 ? 3.575 1.713 9.568 1.00 94.56 88 ALA A O 1
ATOM 696 N N . ALA A 1 89 ? 5.405 0.400 9.361 1.00 95.25 89 ALA A N 1
ATOM 697 C CA . ALA A 1 89 ? 4.692 -0.870 9.279 1.00 95.25 89 ALA A CA 1
ATOM 698 C C . ALA A 1 89 ? 4.051 -1.248 10.623 1.00 95.25 89 ALA A C 1
ATOM 700 O O . ALA A 1 89 ? 2.859 -1.544 10.659 1.00 95.25 89 ALA A O 1
ATOM 701 N N . GLU A 1 90 ? 4.798 -1.152 11.726 1.00 96.38 90 GLU A N 1
ATOM 702 C CA . GLU A 1 90 ? 4.295 -1.373 13.091 1.00 96.38 90 GLU A CA 1
ATOM 703 C C . GLU A 1 90 ? 3.105 -0.460 13.393 1.00 96.38 90 GLU A C 1
ATOM 705 O O . GLU A 1 90 ? 2.026 -0.936 13.742 1.00 96.38 90 GLU A O 1
ATOM 710 N N . LYS A 1 91 ? 3.243 0.841 13.117 1.00 96.50 91 LYS A N 1
ATOM 711 C CA . LYS A 1 91 ? 2.156 1.807 13.308 1.00 96.50 91 LYS A CA 1
ATOM 712 C C . LYS A 1 91 ? 0.916 1.481 12.470 1.00 96.50 91 LYS A C 1
ATOM 714 O O . LYS A 1 91 ? -0.208 1.683 12.923 1.00 96.50 91 LYS A O 1
ATOM 719 N N . PHE A 1 92 ? 1.087 0.984 11.245 1.00 96.75 92 PHE A N 1
ATOM 720 C CA . PHE A 1 92 ? -0.040 0.535 10.424 1.00 96.75 92 PHE A CA 1
ATOM 721 C C . PHE A 1 92 ? -0.747 -0.671 11.047 1.00 96.75 92 PHE A C 1
ATOM 723 O O . PHE A 1 92 ? -1.975 -0.686 11.104 1.00 96.75 92 PHE A O 1
ATOM 730 N N . GLN A 1 93 ? 0.011 -1.651 11.543 1.00 95.81 93 GLN A N 1
ATOM 731 C CA . GLN A 1 93 ? -0.546 -2.831 12.203 1.00 95.81 93 GLN A CA 1
ATOM 732 C C . GLN A 1 93 ? -1.302 -2.455 13.485 1.00 95.81 93 GLN A C 1
ATOM 734 O O . GLN A 1 93 ? -2.422 -2.924 13.687 1.00 95.81 93 GLN A O 1
ATOM 739 N N . GLU A 1 94 ? -0.739 -1.567 14.306 1.00 95.88 94 GLU A N 1
ATOM 740 C CA . GLU A 1 94 ? -1.382 -1.038 15.515 1.00 95.88 94 GLU A CA 1
ATOM 741 C C . GLU A 1 94 ? -2.713 -0.357 15.190 1.00 95.88 94 GLU A C 1
ATOM 743 O O . GLU A 1 94 ? -3.746 -0.729 15.744 1.00 95.88 94 GLU A O 1
ATOM 748 N N . GLN A 1 95 ? -2.714 0.581 14.236 1.00 94.81 95 GLN A N 1
ATOM 749 C CA . GLN A 1 95 ? -3.920 1.292 13.799 1.00 94.81 95 GLN A CA 1
ATOM 750 C C . GLN A 1 95 ? -4.978 0.328 13.251 1.00 94.81 95 GLN A C 1
ATOM 752 O O . GLN A 1 95 ? -6.161 0.416 13.588 1.00 94.81 95 GLN A O 1
ATOM 757 N N . ARG A 1 96 ? -4.558 -0.634 12.426 1.00 94.75 96 ARG A N 1
ATOM 758 C CA . ARG A 1 96 ? -5.440 -1.662 11.872 1.00 94.75 96 ARG A CA 1
ATOM 759 C C . ARG A 1 96 ? -6.126 -2.460 12.984 1.00 94.75 96 ARG A C 1
ATOM 761 O O . ARG A 1 96 ? -7.346 -2.628 12.945 1.00 94.75 96 ARG A O 1
ATOM 768 N N . CYS A 1 97 ? -5.354 -2.932 13.963 1.00 94.12 97 CYS A N 1
ATOM 769 C CA . CYS A 1 97 ? -5.859 -3.690 15.106 1.00 94.12 97 CYS A CA 1
ATOM 770 C C . CYS A 1 97 ? -6.779 -2.837 15.989 1.00 94.12 97 CYS A C 1
ATOM 772 O O . CYS A 1 97 ? -7.874 -3.283 16.327 1.00 94.12 97 CYS A O 1
ATOM 774 N N . GLN A 1 98 ? -6.388 -1.596 16.289 1.00 94.56 98 GLN A N 1
ATOM 775 C CA . GLN A 1 98 ? -7.167 -0.651 17.095 1.00 94.56 98 GLN A CA 1
ATOM 776 C C . GLN A 1 98 ? -8.555 -0.382 16.496 1.00 94.56 98 GLN A C 1
ATOM 778 O O . GLN A 1 98 ? -9.547 -0.323 17.219 1.00 94.56 98 GLN A O 1
ATOM 783 N N . HIS A 1 99 ? -8.644 -0.263 15.170 1.00 92.44 99 HIS A N 1
ATOM 784 C CA . HIS A 1 99 ? -9.903 -0.014 14.464 1.00 92.44 99 HIS A CA 1
ATOM 785 C C . HIS A 1 99 ? -10.611 -1.292 13.980 1.00 92.44 99 HIS A C 1
ATOM 787 O O . HIS A 1 99 ? -11.677 -1.223 13.359 1.00 92.44 99 HIS A O 1
ATOM 793 N N . GLY A 1 100 ? -10.057 -2.469 14.292 1.00 91.38 100 GLY A N 1
ATOM 794 C CA . GLY A 1 100 ? -10.658 -3.766 13.998 1.00 91.38 100 GLY A CA 1
ATOM 795 C C . GLY A 1 100 ? -10.798 -4.064 12.505 1.00 91.38 100 GLY A C 1
ATOM 796 O O . GLY A 1 100 ? -11.808 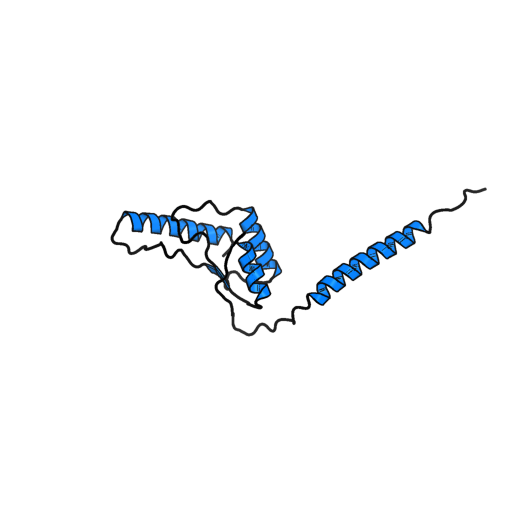-4.655 12.106 1.00 91.38 100 GLY A O 1
ATOM 797 N N . PHE A 1 101 ? -9.832 -3.630 11.691 1.00 93.12 101 PHE A N 1
ATOM 798 C CA . PHE A 1 101 ? -9.724 -4.028 10.289 1.00 93.12 101 PHE A CA 1
ATOM 799 C C . PHE A 1 101 ? -9.049 -5.398 10.190 1.00 93.12 101 PHE A C 1
ATOM 801 O O . PHE A 1 101 ? -7.914 -5.583 10.622 1.00 93.12 101 PHE A O 1
ATOM 808 N N . ASP A 1 102 ? -9.739 -6.361 9.594 1.00 92.75 102 ASP A N 1
ATOM 809 C CA . ASP A 1 102 ? -9.127 -7.638 9.234 1.00 92.75 102 ASP A CA 1
ATOM 810 C C . ASP A 1 102 ? -8.243 -7.439 7.984 1.00 92.75 102 ASP A C 1
ATOM 812 O O . ASP A 1 102 ? -8.700 -6.779 7.040 1.00 92.75 102 ASP A O 1
ATOM 816 N N . PRO A 1 103 ? -7.006 -7.974 7.935 1.00 94.44 103 PRO A N 1
ATOM 817 C CA . PRO A 1 103 ? -6.196 -7.977 6.714 1.00 94.44 103 PRO A CA 1
ATOM 818 C C . PRO A 1 103 ? -6.944 -8.481 5.473 1.00 94.44 103 PRO A C 1
ATOM 820 O O . PRO A 1 103 ? -6.759 -7.920 4.397 1.00 94.44 103 PRO A O 1
ATOM 823 N N . ALA A 1 104 ? -7.866 -9.440 5.618 1.00 94.00 104 ALA A N 1
ATOM 824 C CA . ALA A 1 104 ? -8.683 -9.960 4.519 1.00 94.00 104 ALA A CA 1
ATOM 825 C C . ALA A 1 104 ? -9.601 -8.907 3.858 1.00 94.00 104 ALA A C 1
ATOM 827 O O . ALA A 1 104 ? -10.207 -9.168 2.817 1.00 94.00 104 ALA A O 1
ATOM 828 N N . HIS A 1 105 ? -9.754 -7.726 4.462 1.00 94.31 105 HIS A N 1
ATOM 829 C CA . HIS A 1 105 ? -10.580 -6.622 3.958 1.00 94.31 105 HIS A CA 1
ATOM 830 C C . HIS A 1 105 ? -9.752 -5.413 3.515 1.00 94.31 105 HIS A C 1
ATOM 832 O O . HIS A 1 105 ? -10.300 -4.340 3.250 1.00 94.31 105 HIS A O 1
ATOM 838 N N . ILE A 1 106 ? -8.436 -5.577 3.426 1.00 96.56 106 ILE A N 1
ATOM 839 C CA . ILE A 1 106 ? -7.514 -4.572 2.916 1.00 96.56 106 ILE A CA 1
ATOM 840 C C . ILE A 1 106 ? -6.995 -5.085 1.581 1.00 96.56 106 ILE A C 1
ATOM 842 O O . ILE A 1 106 ? -6.537 -6.217 1.482 1.00 96.56 106 ILE A O 1
ATOM 846 N N . LEU A 1 107 ? -7.083 -4.259 0.541 1.00 97.19 107 LEU A N 1
ATOM 847 C CA . LEU A 1 107 ? -6.703 -4.652 -0.812 1.00 97.19 107 LEU A CA 1
ATOM 848 C C . LEU A 1 107 ? -5.481 -3.847 -1.281 1.00 97.19 107 LEU A C 1
ATOM 850 O O . LEU A 1 107 ? -5.638 -2.728 -1.785 1.00 97.19 107 LEU A O 1
ATOM 854 N N . PRO A 1 108 ? -4.256 -4.381 -1.129 1.00 96.06 108 PRO A N 1
ATOM 855 C CA . PRO A 1 108 ? -3.075 -3.793 -1.738 1.00 96.06 108 PRO A CA 1
ATOM 856 C C . PRO A 1 108 ? -3.235 -3.751 -3.255 1.00 96.06 108 PRO A C 1
ATOM 858 O O . PRO A 1 108 ? -3.464 -4.772 -3.902 1.00 96.06 108 PRO A O 1
ATOM 861 N N . HIS A 1 109 ? -3.095 -2.565 -3.831 1.00 95.62 109 HIS A N 1
ATOM 862 C CA . HIS A 1 109 ? -3.048 -2.390 -5.268 1.00 95.62 109 HIS A CA 1
ATOM 863 C C . HIS A 1 109 ? -1.590 -2.276 -5.704 1.00 95.62 109 HIS A C 1
ATOM 865 O O . HIS A 1 109 ? -0.853 -1.386 -5.261 1.00 95.62 109 HIS A O 1
ATOM 871 N N . GLY A 1 110 ? -1.183 -3.182 -6.591 1.00 91.75 110 GLY A N 1
ATOM 872 C CA . GLY A 1 110 ? 0.162 -3.182 -7.145 1.00 91.75 110 GLY A CA 1
ATOM 873 C C . GLY A 1 110 ? 0.413 -2.009 -8.086 1.00 91.75 110 GLY A C 1
ATOM 874 O O . GLY A 1 110 ? -0.506 -1.276 -8.474 1.00 91.75 110 GLY A O 1
ATOM 875 N N . SER A 1 111 ? 1.670 -1.807 -8.461 1.00 93.62 111 SER A N 1
ATOM 876 C CA . SER A 1 111 ? 2.017 -0.680 -9.312 1.00 93.62 111 SER A CA 1
ATOM 877 C C . SER A 1 111 ? 1.527 -0.765 -10.753 1.00 93.62 111 SER A C 1
ATOM 879 O O . SER A 1 111 ? 1.767 -1.759 -11.429 1.00 93.62 111 SER A O 1
ATOM 881 N N . TYR A 1 112 ? 0.965 0.333 -11.279 1.00 94.06 112 TYR A N 1
ATOM 882 C CA . TYR A 1 112 ? 0.572 0.410 -12.695 1.00 94.06 112 TYR A CA 1
ATOM 883 C C . TYR A 1 112 ? 1.761 0.384 -13.670 1.00 94.06 112 TYR A C 1
ATOM 885 O O . TYR A 1 112 ? 1.561 0.229 -14.871 1.00 94.06 112 TYR A O 1
ATOM 893 N N . LEU A 1 113 ? 2.997 0.572 -13.185 1.00 93.56 113 LEU A N 1
ATOM 894 C CA . LEU A 1 113 ? 4.200 0.426 -14.010 1.00 93.56 113 LEU A CA 1
ATOM 895 C C . LEU A 1 113 ? 4.509 -1.039 -14.322 1.00 93.56 113 LEU A C 1
ATOM 897 O O . LEU A 1 113 ? 5.161 -1.312 -15.329 1.00 93.56 113 LEU A O 1
ATOM 901 N N . MET A 1 114 ? 4.067 -1.969 -13.472 1.00 94.38 114 MET A N 1
ATOM 902 C CA . MET A 1 114 ? 4.351 -3.384 -13.658 1.00 94.38 114 MET A CA 1
ATOM 903 C C . MET A 1 114 ? 3.613 -3.931 -14.873 1.00 94.38 114 MET A C 1
ATOM 905 O O . MET A 1 114 ? 2.402 -3.794 -15.018 1.00 94.38 114 MET A O 1
ATOM 909 N N . ASN A 1 115 ? 4.363 -4.622 -15.718 1.00 96.06 115 ASN A N 1
ATOM 910 C CA . ASN A 1 115 ? 3.851 -5.412 -16.816 1.00 96.06 115 ASN A CA 1
ATOM 911 C C . ASN A 1 115 ? 4.650 -6.719 -16.921 1.00 96.06 115 ASN A C 1
ATOM 913 O O . ASN A 1 115 ? 5.626 -6.817 -17.670 1.00 96.06 115 ASN A O 1
ATOM 917 N N . CYS A 1 116 ? 4.212 -7.743 -16.183 1.00 92.75 116 CYS A N 1
ATOM 918 C CA . CYS A 1 116 ? 4.810 -9.084 -16.211 1.00 92.75 116 CYS A CA 1
ATOM 919 C C . CYS A 1 116 ? 4.593 -9.828 -17.543 1.00 92.75 116 CYS A C 1
ATOM 921 O O . CYS A 1 116 ? 5.157 -10.897 -17.734 1.00 92.75 116 CYS A O 1
ATOM 923 N N . GLY A 1 117 ? 3.795 -9.281 -18.466 1.00 95.25 117 GLY A N 1
ATOM 924 C CA . GLY A 1 117 ? 3.616 -9.797 -19.826 1.00 95.25 117 GLY A CA 1
ATOM 925 C C . GLY A 1 117 ? 4.349 -8.978 -20.889 1.00 95.25 117 GLY A C 1
ATOM 926 O O . GLY A 1 117 ? 4.081 -9.136 -22.078 1.00 95.25 117 GLY A O 1
ATOM 927 N N . SER A 1 118 ? 5.226 -8.053 -20.486 1.00 96.50 118 SER A N 1
ATOM 928 C CA . SER A 1 118 ? 5.911 -7.174 -21.429 1.00 96.50 118 SER A CA 1
ATOM 929 C C . SER A 1 118 ? 6.845 -7.968 -22.356 1.00 96.50 118 SER A C 1
ATOM 931 O O . SER A 1 118 ? 7.695 -8.705 -21.861 1.00 96.50 118 SER A O 1
ATOM 933 N N . PRO A 1 119 ? 6.795 -7.750 -23.687 1.00 96.56 119 PRO A N 1
ATOM 934 C CA . PRO A 1 119 ? 7.767 -8.331 -24.616 1.00 96.56 119 PRO A CA 1
ATOM 935 C C . PRO A 1 119 ? 9.150 -7.667 -24.509 1.00 96.56 119 PRO A C 1
ATOM 937 O O . PRO A 1 119 ? 10.137 -8.181 -25.029 1.00 96.56 119 PRO A O 1
ATOM 940 N N . LYS A 1 120 ? 9.236 -6.502 -23.852 1.00 97.31 120 LYS A N 1
ATOM 941 C CA . LYS A 1 120 ? 10.504 -5.827 -23.565 1.00 97.31 120 LYS A CA 1
ATOM 942 C C . LYS A 1 120 ? 11.113 -6.414 -22.300 1.00 97.31 120 LYS A C 1
ATOM 944 O O . LYS A 1 120 ? 10.534 -6.258 -21.221 1.00 97.31 120 LYS A O 1
ATOM 949 N N . TYR A 1 121 ? 12.280 -7.040 -22.450 1.00 96.12 121 TYR A N 1
ATOM 950 C CA . TYR A 1 121 ? 12.979 -7.735 -21.368 1.00 96.12 121 TYR A CA 1
ATOM 951 C C . TYR A 1 121 ? 13.254 -6.830 -20.159 1.00 96.12 121 TYR A C 1
ATOM 953 O O . TYR A 1 121 ? 13.026 -7.234 -19.025 1.00 96.12 121 TYR A O 1
ATOM 961 N N . ASP A 1 122 ? 13.649 -5.575 -20.388 1.00 96.25 122 ASP A N 1
ATOM 962 C CA . ASP A 1 122 ? 13.955 -4.632 -19.309 1.00 96.25 122 ASP A CA 1
ATOM 963 C C . ASP A 1 122 ? 12.724 -4.287 -18.452 1.00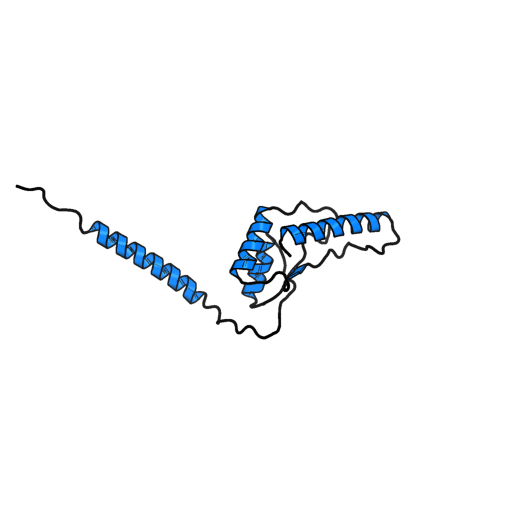 96.25 122 ASP A C 1
ATOM 965 O O . ASP A 1 122 ? 12.825 -4.155 -17.235 1.00 96.25 122 ASP A O 1
ATOM 969 N N . VAL A 1 123 ? 11.550 -4.141 -19.073 1.00 96.25 123 VAL A N 1
ATOM 970 C CA . VAL A 1 123 ? 10.284 -3.898 -18.367 1.00 96.25 123 VAL A CA 1
ATOM 971 C C . VAL A 1 123 ? 9.843 -5.157 -17.631 1.00 96.25 123 VAL A C 1
ATOM 973 O O . VAL A 1 123 ? 9.384 -5.060 -16.496 1.00 96.25 123 VAL A O 1
ATOM 976 N N . PHE A 1 124 ? 9.995 -6.329 -18.248 1.00 96.69 124 PHE A N 1
ATOM 977 C CA . PHE A 1 124 ? 9.651 -7.611 -17.637 1.00 96.69 124 PHE A CA 1
ATOM 978 C C . PHE A 1 124 ? 10.473 -7.876 -16.366 1.00 96.69 124 PHE A C 1
ATOM 980 O O . PHE A 1 124 ? 9.898 -8.145 -15.312 1.00 96.69 124 PHE A O 1
ATOM 987 N N . GLU A 1 125 ? 11.796 -7.712 -16.436 1.00 96.75 125 GLU A N 1
ATOM 988 C CA . GLU A 1 125 ? 12.709 -7.883 -15.300 1.00 96.75 125 GLU A CA 1
ATOM 989 C C . GLU A 1 125 ? 12.389 -6.901 -14.162 1.00 96.75 125 GLU A C 1
ATOM 991 O O . GLU A 1 125 ? 12.227 -7.306 -13.008 1.00 96.75 125 GLU A O 1
ATOM 996 N N . LYS A 1 126 ? 12.196 -5.613 -14.484 1.00 96.06 126 LYS A N 1
ATOM 997 C CA . LYS A 1 126 ? 11.797 -4.598 -13.493 1.00 96.06 126 LYS A CA 1
ATOM 998 C C . LYS A 1 126 ? 10.435 -4.900 -12.866 1.00 96.06 126 LYS A C 1
ATOM 1000 O O . LYS A 1 126 ? 10.249 -4.648 -11.679 1.00 96.06 126 LYS A O 1
ATOM 1005 N N . SER A 1 127 ? 9.491 -5.431 -13.643 1.00 96.31 127 SER A N 1
ATOM 1006 C CA . SER A 1 127 ? 8.151 -5.784 -13.160 1.00 96.31 127 SER A CA 1
ATOM 1007 C C . SER A 1 127 ? 8.189 -6.967 -12.203 1.00 96.31 127 SER A C 1
ATOM 1009 O O . SER A 1 127 ? 7.542 -6.909 -11.166 1.00 96.31 127 SER A O 1
ATOM 1011 N N . GLN A 1 128 ? 8.987 -7.998 -12.495 1.00 95.69 128 GLN A N 1
ATOM 1012 C CA . GLN A 1 128 ? 9.195 -9.108 -11.563 1.00 95.69 128 GLN A CA 1
ATOM 1013 C C . GLN A 1 128 ? 9.837 -8.641 -10.257 1.00 95.69 128 GLN A C 1
ATOM 1015 O O . GLN A 1 128 ? 9.341 -8.967 -9.181 1.00 95.69 128 GLN A O 1
ATOM 1020 N N . ALA A 1 129 ? 10.906 -7.845 -10.341 1.00 94.88 129 ALA A N 1
ATOM 1021 C CA . ALA A 1 129 ? 11.578 -7.328 -9.153 1.00 94.88 129 ALA A CA 1
ATOM 1022 C C . ALA A 1 129 ? 10.634 -6.467 -8.295 1.00 94.88 129 ALA A C 1
ATOM 1024 O O . ALA A 1 129 ? 10.607 -6.607 -7.073 1.00 94.88 129 ALA A O 1
ATOM 1025 N N . LEU A 1 130 ? 9.825 -5.613 -8.932 1.00 95.00 130 LEU A N 1
ATOM 1026 C CA . LEU A 1 130 ? 8.850 -4.775 -8.235 1.00 95.00 130 LEU A CA 1
ATOM 1027 C C . LEU A 1 130 ? 7.705 -5.599 -7.632 1.00 95.00 130 LEU A C 1
ATOM 1029 O O . LEU A 1 130 ? 7.278 -5.296 -6.523 1.00 95.00 130 LEU A O 1
ATOM 1033 N N . LEU A 1 131 ? 7.252 -6.660 -8.304 1.00 95.19 131 LEU A N 1
ATOM 1034 C CA . LEU A 1 131 ? 6.227 -7.557 -7.772 1.00 95.19 131 LEU A CA 1
ATOM 1035 C C . LEU A 1 131 ? 6.715 -8.257 -6.500 1.00 95.19 131 LEU A C 1
ATOM 1037 O O . LEU A 1 131 ? 5.990 -8.307 -5.511 1.00 95.19 131 LEU A O 1
ATOM 1041 N N . VAL A 1 132 ? 7.955 -8.755 -6.500 1.00 95.00 132 VAL A N 1
ATOM 1042 C CA . VAL A 1 132 ? 8.565 -9.373 -5.313 1.00 95.00 132 VAL A CA 1
ATOM 1043 C C . VAL A 1 132 ? 8.706 -8.358 -4.173 1.00 95.00 132 VAL A C 1
ATOM 1045 O O . VAL A 1 132 ? 8.383 -8.685 -3.033 1.00 95.00 132 VAL A O 1
ATOM 1048 N N . ASP A 1 133 ? 9.127 -7.120 -4.456 1.00 94.19 133 ASP A N 1
ATOM 1049 C CA . ASP A 1 133 ? 9.168 -6.044 -3.450 1.00 94.19 133 ASP A CA 1
ATOM 1050 C C . ASP A 1 133 ? 7.775 -5.749 -2.871 1.00 94.19 133 ASP A C 1
ATOM 1052 O O . ASP A 1 133 ? 7.619 -5.651 -1.655 1.00 94.19 133 ASP A O 1
ATOM 1056 N N . GLU A 1 134 ? 6.744 -5.652 -3.715 1.00 94.75 134 GLU A N 1
ATOM 1057 C CA . GLU A 1 134 ? 5.371 -5.389 -3.274 1.00 94.75 134 GLU A CA 1
ATOM 1058 C C . GLU A 1 134 ? 4.804 -6.537 -2.424 1.00 94.75 134 GLU A C 1
ATOM 1060 O O . GLU A 1 134 ? 4.200 -6.271 -1.386 1.00 94.75 134 GLU A O 1
ATOM 1065 N N . LEU A 1 135 ? 5.082 -7.797 -2.771 1.00 94.75 135 LEU A N 1
ATOM 1066 C CA . LEU A 1 135 ? 4.710 -8.949 -1.940 1.00 94.75 135 LEU A CA 1
ATOM 1067 C C . LEU A 1 135 ? 5.438 -8.947 -0.589 1.00 94.75 135 LEU A C 1
ATOM 1069 O O . LEU A 1 135 ? 4.815 -9.173 0.446 1.00 94.75 135 LEU A O 1
ATOM 1073 N N . ASN A 1 136 ? 6.735 -8.629 -0.571 1.00 94.56 136 ASN A N 1
ATOM 1074 C CA . ASN A 1 136 ? 7.492 -8.509 0.677 1.00 94.56 136 ASN A CA 1
ATOM 1075 C C . ASN A 1 136 ? 6.935 -7.395 1.575 1.00 94.56 136 ASN A C 1
ATOM 1077 O O . ASN A 1 136 ? 6.855 -7.562 2.792 1.00 94.56 136 ASN A O 1
ATOM 1081 N N . ARG A 1 137 ? 6.500 -6.270 0.994 1.00 94.69 137 ARG A N 1
ATOM 1082 C CA . ARG A 1 137 ? 5.832 -5.193 1.741 1.00 94.69 137 ARG A CA 1
ATOM 1083 C C . ARG A 1 137 ? 4.500 -5.640 2.330 1.00 94.69 137 ARG A C 1
ATOM 1085 O O . ARG A 1 137 ? 4.234 -5.287 3.474 1.00 94.69 137 ARG A O 1
ATOM 1092 N N . CYS A 1 138 ? 3.685 -6.395 1.589 1.00 95.19 138 CYS A N 1
ATOM 1093 C CA . CYS A 1 138 ? 2.448 -6.965 2.134 1.00 95.19 138 CYS A CA 1
ATOM 1094 C C . CYS A 1 138 ? 2.743 -7.818 3.372 1.00 95.19 138 CYS A C 1
ATOM 1096 O O . CYS A 1 138 ? 2.159 -7.571 4.425 1.00 95.19 138 CYS A O 1
ATOM 1098 N N . SER A 1 139 ? 3.745 -8.700 3.290 1.00 94.44 139 SER A N 1
ATOM 1099 C CA . SER A 1 139 ? 4.185 -9.515 4.428 1.00 94.44 139 SER A CA 1
ATOM 1100 C C . SER A 1 139 ? 4.604 -8.666 5.636 1.00 94.44 139 SER A C 1
ATOM 1102 O O . SER A 1 139 ? 4.197 -8.956 6.757 1.00 94.44 139 SER A O 1
ATOM 1104 N N . LEU A 1 140 ? 5.365 -7.583 5.428 1.00 94.19 140 LEU A N 1
ATOM 1105 C CA . LEU A 1 140 ? 5.775 -6.667 6.508 1.00 94.19 140 LEU A CA 1
ATOM 1106 C C . LEU A 1 140 ? 4.602 -5.890 7.126 1.00 94.19 140 LEU A C 1
ATOM 1108 O O . LEU A 1 140 ? 4.652 -5.513 8.294 1.00 94.19 140 LEU A O 1
ATOM 1112 N N . LEU A 1 141 ? 3.548 -5.635 6.355 1.00 93.31 141 LEU A N 1
ATOM 1113 C CA . LEU A 1 141 ? 2.319 -4.989 6.825 1.00 93.31 141 LEU A CA 1
ATOM 1114 C C . LEU A 1 141 ? 1.329 -5.988 7.444 1.00 93.31 141 LEU A C 1
ATOM 1116 O O . LEU A 1 141 ? 0.261 -5.573 7.901 1.00 93.31 141 LEU A O 1
ATOM 1120 N N . CYS A 1 142 ? 1.684 -7.278 7.477 1.00 91.00 142 CYS A N 1
ATOM 1121 C CA . CYS A 1 142 ? 0.819 -8.381 7.888 1.00 91.00 142 CYS A CA 1
ATOM 1122 C C . CYS A 1 142 ? -0.496 -8.421 7.087 1.00 91.00 142 CYS A C 1
ATOM 1124 O O . CYS A 1 142 ? -1.567 -8.597 7.682 1.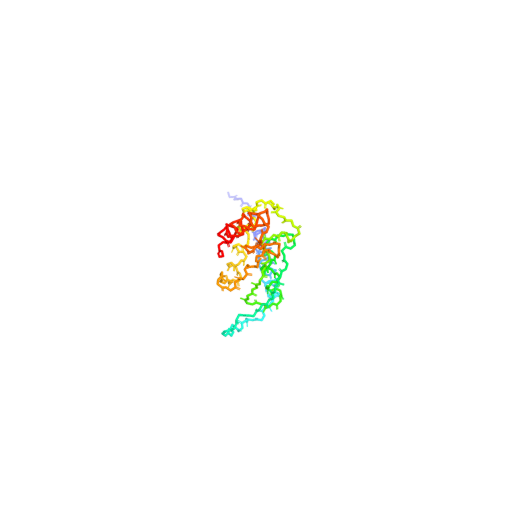00 91.00 142 CYS A O 1
ATOM 1126 N N . LEU A 1 143 ? -0.404 -8.197 5.770 1.00 86.81 143 LEU A N 1
ATOM 1127 C CA . LEU A 1 143 ? -1.493 -8.243 4.786 1.00 86.81 143 LEU A CA 1
ATOM 1128 C C . LEU A 1 143 ? -1.439 -9.513 3.935 1.00 86.81 143 LEU A C 1
ATOM 1130 O O . LEU A 1 143 ? -0.314 -9.989 3.663 1.00 86.81 143 LEU A O 1
#

Secondary structure (DSSP, 8-state):
--PPP--SSHHHHHHHHHHHHHHHHHHHHHHT--------S---EEEE--TT-TTHHHHHHHHTT-SEEEEESS-TT-S--PPPPHHHHHHHHHHHHHTT--GGGEEEEPPTT--TT-SSHHHHHHHHHHHHHHHHHHHHTT-